Protein AF-A0A1U8KI63-F1 (afdb_monomer)

Secondary structure (DSSP, 8-state):
-HHHHHHHHHHHHHHHHHS--TTSS-HHHHHHHHHHHHHHHHHHHHHHHHHHHHHHHS-HHHHTS-HHHHHHHHHHHTHHHHHTTTTT-

Solvent-accessible surface area (backbone atoms only — not comparable to full-atom values): 5203 Å² total; per-residue (Å²): 108,74,67,55,54,52,50,55,50,52,51,52,51,57,49,54,77,67,51,83,66,69,84,79,52,61,63,67,62,52,52,52,53,49,50,51,53,49,53,53,53,47,61,71,49,39,46,59,54,49,37,50,50,51,31,71,73,42,59,75,76,52,50,72,47,59,62,69,59,52,43,51,48,39,45,72,76,51,30,75,64,47,45,53,65,73,78,89,115

Sequence (89 aa):
MALETESVSRDKLSLADTEIDWARLDKTIFHIIGAVLFTVQQALIHPTAVVKTRMQVADYRLAHMPGMVVFKDILRNDGIPGVFRGFGT

Radius of gyration: 26.08 Å; Cα contacts (8 Å, |Δi|>4): 36; chains: 1; bounding box: 49×44×62 Å

pLDDT: mean 88.52, std 9.26, range [61.97, 98.19]

Foldseek 3Di:
DVVVVVVVVVVVVVVVVVDDDPVPDPPVCVVVVVVVVVLVVCQVCQLVVLLCVCLVPDPPVSVPDDSVVSSVVQCVPVNPVSSCPPSPD

Structure (mmCIF, N/CA/C/O backbone):
data_AF-A0A1U8KI63-F1
#
_entry.id   AF-A0A1U8KI63-F1
#
loop_
_atom_site.group_PDB
_atom_site.id
_atom_site.type_symbol
_atom_site.label_atom_id
_atom_site.label_alt_id
_atom_site.label_comp_id
_atom_site.label_asym_id
_atom_site.label_entity_id
_atom_site.label_seq_id
_atom_site.pdbx_PDB_ins_code
_atom_site.Cartn_x
_atom_site.Cartn_y
_atom_site.Cartn_z
_atom_site.occupancy
_atom_site.B_iso_or_equiv
_atom_site.auth_seq_id
_atom_site.auth_comp_id
_atom_site.auth_asym_id
_atom_site.auth_atom_id
_atom_site.pdbx_PDB_model_num
ATOM 1 N N . MET A 1 1 ? 25.444 34.933 -43.233 1.00 61.97 1 MET A N 1
ATOM 2 C CA . MET A 1 1 ? 25.231 33.625 -43.883 1.00 61.97 1 MET A CA 1
ATOM 3 C C . MET A 1 1 ? 26.110 32.502 -43.316 1.00 61.97 1 MET A C 1
ATOM 5 O O . MET A 1 1 ? 25.539 31.595 -42.740 1.00 61.97 1 MET A O 1
ATOM 9 N N . ALA A 1 2 ? 27.454 32.540 -43.381 1.00 68.31 2 ALA A N 1
ATOM 10 C CA . ALA A 1 2 ? 28.304 31.453 -42.836 1.00 68.31 2 ALA A CA 1
ATOM 11 C C . ALA A 1 2 ? 28.270 31.312 -41.291 1.00 68.31 2 ALA A C 1
ATOM 13 O O . ALA A 1 2 ? 28.283 30.205 -40.757 1.00 68.31 2 ALA A O 1
ATOM 14 N N . LEU A 1 3 ? 28.164 32.435 -40.570 1.00 67.88 3 LEU A N 1
ATOM 15 C CA . LEU A 1 3 ? 28.010 32.452 -39.106 1.00 67.88 3 LEU A CA 1
ATOM 16 C C . LEU A 1 3 ? 26.659 31.878 -38.650 1.00 67.88 3 LEU A C 1
ATOM 18 O O . LEU A 1 3 ? 26.592 31.188 -37.641 1.00 67.88 3 LEU A O 1
ATOM 22 N N . GLU A 1 4 ? 25.599 32.113 -39.428 1.00 68.25 4 GLU A N 1
ATOM 23 C CA . GLU A 1 4 ? 24.253 31.589 -39.155 1.00 68.25 4 GLU A CA 1
ATOM 24 C C . GLU A 1 4 ? 24.184 30.076 -39.404 1.00 68.25 4 GLU A C 1
ATOM 26 O O . GLU A 1 4 ? 23.516 29.354 -38.671 1.00 68.25 4 GLU A O 1
ATOM 31 N N . THR A 1 5 ? 24.917 29.557 -40.395 1.00 70.12 5 THR A N 1
ATOM 32 C CA . THR A 1 5 ? 25.012 28.107 -40.624 1.00 70.12 5 THR A CA 1
ATOM 33 C C . THR A 1 5 ? 25.803 27.385 -39.532 1.00 70.12 5 THR A C 1
ATOM 35 O O . THR A 1 5 ? 25.474 26.247 -39.201 1.00 70.12 5 THR A O 1
ATOM 38 N N . GLU A 1 6 ? 26.810 28.035 -38.936 1.00 70.44 6 GLU A N 1
ATOM 39 C CA . GLU A 1 6 ? 27.573 27.462 -37.819 1.00 70.44 6 GLU A CA 1
ATOM 40 C C . GLU A 1 6 ? 26.761 27.470 -36.514 1.00 70.44 6 GLU A C 1
ATOM 42 O O . GLU A 1 6 ? 26.759 26.467 -35.795 1.00 70.44 6 GLU A O 1
ATOM 47 N N . SER A 1 7 ? 26.018 28.550 -36.233 1.00 71.94 7 SER A N 1
ATOM 48 C CA . SER A 1 7 ? 25.154 28.631 -35.046 1.00 71.94 7 SER A CA 1
ATOM 49 C C . SER A 1 7 ? 23.997 27.635 -35.114 1.00 71.94 7 SER A C 1
ATOM 51 O O . SER A 1 7 ? 23.781 26.885 -34.168 1.00 71.94 7 SER A O 1
ATOM 53 N N . VAL A 1 8 ? 23.320 27.536 -36.264 1.00 73.88 8 VAL A N 1
ATOM 54 C CA . VAL A 1 8 ? 22.218 26.580 -36.472 1.00 73.88 8 VAL A CA 1
ATOM 55 C C . VAL A 1 8 ? 22.705 25.129 -36.383 1.00 73.88 8 VAL A C 1
ATOM 57 O O . VAL A 1 8 ? 21.980 24.271 -35.887 1.00 73.88 8 VAL A O 1
ATOM 60 N N . SER A 1 9 ? 23.927 24.832 -36.833 1.00 77.44 9 SER A N 1
ATOM 61 C CA . SER A 1 9 ? 24.508 23.487 -36.719 1.00 77.44 9 SER A CA 1
ATOM 62 C C . SER A 1 9 ? 24.839 23.118 -35.266 1.00 77.44 9 SER A C 1
ATOM 64 O O . SER A 1 9 ? 24.503 22.020 -34.820 1.00 77.44 9 SER A O 1
ATOM 66 N N . ARG A 1 10 ? 25.425 24.050 -34.495 1.00 75.25 10 ARG A N 1
ATOM 67 C CA . ARG A 1 10 ? 25.685 23.856 -33.055 1.00 75.25 10 ARG A CA 1
ATOM 68 C C . ARG A 1 10 ? 24.399 23.676 -32.253 1.00 75.25 10 ARG A C 1
ATOM 70 O O . ARG A 1 10 ? 24.342 22.783 -31.413 1.00 75.25 10 ARG A O 1
ATOM 77 N N . ASP A 1 11 ? 23.367 24.462 -32.550 1.00 77.06 11 ASP A N 1
ATOM 78 C CA . ASP A 1 11 ? 22.067 24.337 -31.886 1.00 77.06 11 ASP A CA 1
ATOM 79 C C . ASP A 1 11 ? 21.398 22.999 -32.209 1.00 77.06 11 ASP A C 1
ATOM 81 O O . ASP A 1 11 ? 20.853 22.351 -31.320 1.00 77.06 11 ASP A O 1
ATOM 85 N N . LYS A 1 12 ? 21.495 22.519 -33.456 1.00 76.69 12 LYS A N 1
ATOM 86 C CA . LYS A 1 12 ? 20.975 21.193 -33.823 1.00 76.69 12 LYS A CA 1
ATOM 87 C C . LYS A 1 12 ? 21.704 20.047 -33.128 1.00 76.69 12 LYS A C 1
ATOM 89 O O . LYS A 1 12 ? 21.049 19.083 -32.748 1.00 76.69 12 LYS A O 1
ATOM 94 N N . LEU A 1 13 ? 23.020 20.151 -32.945 1.00 78.06 13 LEU A N 1
ATOM 95 C CA . LEU A 1 13 ? 23.795 19.156 -32.200 1.00 78.06 13 LEU A CA 1
ATOM 96 C C . LEU A 1 13 ? 23.408 19.158 -30.708 1.00 78.06 13 LEU A C 1
ATOM 98 O O . LEU A 1 13 ? 23.141 18.104 -30.144 1.00 78.06 13 LEU A O 1
ATOM 102 N N . SER A 1 14 ? 23.275 20.349 -30.112 1.00 79.31 14 SER A N 1
ATOM 103 C CA . SER A 1 14 ? 22.832 20.546 -28.722 1.00 79.31 14 SER A CA 1
ATOM 104 C C . SER A 1 14 ? 21.430 19.976 -28.458 1.00 79.31 14 SER A C 1
ATOM 106 O O . SER A 1 14 ? 21.185 19.314 -27.446 1.00 79.31 14 SER A O 1
ATOM 108 N N . LEU A 1 15 ? 20.499 20.182 -29.396 1.00 78.94 15 LEU A N 1
ATOM 109 C CA . LEU A 1 15 ? 19.142 19.644 -29.301 1.00 78.94 15 LEU A CA 1
ATOM 110 C C . LEU A 1 15 ? 19.101 18.125 -29.498 1.00 78.94 15 LEU A C 1
ATOM 112 O O . LEU A 1 15 ? 18.337 17.465 -28.801 1.00 78.94 15 LEU A O 1
ATOM 116 N N . ALA A 1 16 ? 19.936 17.572 -30.383 1.00 78.06 16 ALA A N 1
ATOM 117 C CA . ALA A 1 16 ? 20.036 16.129 -30.597 1.00 78.06 16 ALA A CA 1
ATOM 118 C C . ALA A 1 16 ? 20.594 15.393 -29.365 1.00 78.06 16 ALA A C 1
ATOM 120 O O . ALA A 1 16 ? 20.083 14.335 -29.011 1.00 78.06 16 ALA A O 1
ATOM 121 N N . ASP A 1 17 ? 21.572 15.974 -28.662 1.00 77.00 17 ASP A N 1
ATOM 122 C CA . ASP A 1 17 ? 22.083 15.422 -27.394 1.00 77.00 17 ASP A CA 1
ATOM 123 C C . ASP A 1 17 ? 21.036 15.467 -26.264 1.00 77.00 17 ASP A C 1
ATOM 125 O O . ASP A 1 17 ? 21.105 14.697 -25.305 1.00 77.00 17 ASP A O 1
ATOM 129 N N . THR A 1 18 ? 20.045 16.357 -26.381 1.00 81.69 18 THR A N 1
ATOM 130 C CA . THR A 1 18 ? 18.931 16.495 -25.428 1.00 81.69 18 THR A CA 1
ATOM 131 C C . THR A 1 18 ? 17.707 15.656 -25.835 1.00 81.69 18 THR A C 1
ATOM 133 O O . THR A 1 18 ? 16.765 15.500 -25.054 1.00 81.69 18 THR A O 1
ATOM 136 N N . GLU A 1 19 ? 17.692 15.099 -27.049 1.00 83.81 19 GLU A N 1
ATOM 137 C CA . GLU A 1 19 ? 16.572 14.320 -27.565 1.00 83.81 19 GLU A CA 1
ATOM 138 C C . GLU A 1 19 ? 16.556 12.921 -26.931 1.00 83.81 19 GLU A C 1
ATOM 140 O O . GLU A 1 19 ? 17.502 12.140 -27.026 1.00 83.81 19 GLU A O 1
ATOM 145 N N . ILE A 1 20 ? 15.459 12.591 -26.247 1.00 85.00 20 ILE A N 1
ATOM 146 C CA . ILE A 1 20 ? 15.305 11.287 -25.599 1.00 85.00 20 ILE A CA 1
ATOM 147 C C . ILE A 1 20 ? 15.051 10.220 -26.672 1.00 85.00 20 ILE A C 1
ATOM 149 O O . ILE A 1 20 ? 13.971 10.157 -27.260 1.00 85.00 20 ILE A O 1
ATOM 153 N N . ASP A 1 21 ? 16.022 9.329 -26.871 1.00 85.94 21 ASP A N 1
ATOM 154 C CA . ASP A 1 21 ? 15.886 8.167 -27.751 1.00 85.94 21 ASP A CA 1
ATOM 155 C C . ASP A 1 21 ? 15.089 7.030 -27.078 1.00 85.94 21 ASP A C 1
ATOM 157 O O . ASP A 1 21 ? 15.620 6.136 -26.408 1.00 85.94 21 ASP A O 1
ATOM 161 N N . TRP A 1 22 ? 13.774 7.045 -27.290 1.00 88.38 22 TRP A N 1
ATOM 162 C CA . TRP A 1 22 ? 12.842 6.024 -26.795 1.00 88.38 22 TRP A CA 1
ATOM 163 C C . TRP A 1 22 ? 13.009 4.641 -27.443 1.00 88.38 22 TRP A C 1
ATOM 165 O O . TRP A 1 22 ? 12.4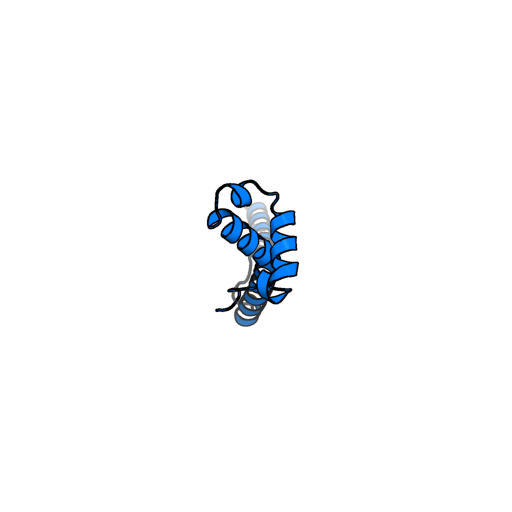68 3.648 -26.929 1.00 88.38 22 TRP A O 1
ATOM 175 N N . ALA A 1 23 ? 13.713 4.541 -28.575 1.00 88.50 23 ALA A N 1
ATOM 176 C CA . ALA A 1 23 ? 13.961 3.259 -29.230 1.00 88.50 23 ALA A CA 1
ATOM 177 C C . ALA A 1 23 ? 14.989 2.434 -28.446 1.00 88.50 23 ALA A C 1
ATOM 179 O O . ALA A 1 23 ? 14.870 1.209 -28.388 1.00 88.50 23 ALA A O 1
ATOM 180 N N . ARG A 1 24 ? 15.932 3.103 -27.771 1.00 87.81 24 ARG A N 1
ATOM 181 C CA . ARG A 1 24 ? 16.953 2.471 -26.919 1.00 87.81 24 ARG A CA 1
ATOM 182 C C . ARG A 1 24 ? 16.457 2.065 -25.533 1.00 87.81 24 ARG A C 1
ATOM 184 O O . ARG A 1 24 ? 17.146 1.314 -24.847 1.00 87.81 24 ARG A O 1
ATOM 191 N N . LEU A 1 25 ? 15.285 2.540 -25.113 1.00 90.25 25 LEU A N 1
ATOM 192 C CA . LEU A 1 25 ? 14.702 2.168 -23.828 1.00 90.25 25 LEU A CA 1
ATOM 193 C C . LEU A 1 25 ? 14.179 0.726 -23.864 1.00 90.25 25 LEU A C 1
ATOM 195 O O . LEU A 1 25 ? 13.271 0.402 -24.641 1.00 90.25 25 LEU A O 1
ATOM 199 N N . ASP A 1 26 ? 14.686 -0.108 -22.954 1.00 93.81 26 ASP A N 1
ATOM 200 C CA . ASP A 1 26 ? 14.104 -1.417 -22.667 1.00 93.81 26 ASP A CA 1
ATOM 201 C C . ASP A 1 26 ? 12.740 -1.232 -21.989 1.00 93.81 26 ASP A C 1
ATOM 203 O O . ASP A 1 26 ? 12.620 -0.934 -20.796 1.00 93.81 26 ASP A O 1
ATOM 207 N N . LYS A 1 27 ? 11.687 -1.393 -22.789 1.00 94.31 27 LYS A N 1
ATOM 208 C CA . LYS A 1 27 ? 10.303 -1.218 -22.349 1.00 94.31 27 LYS A CA 1
ATOM 209 C C . LYS A 1 27 ? 9.919 -2.279 -21.323 1.00 94.31 27 LYS A C 1
ATOM 211 O O . LYS A 1 27 ? 9.144 -1.978 -20.423 1.00 94.31 27 LYS A O 1
ATOM 216 N N . THR A 1 28 ? 10.455 -3.489 -21.415 1.00 95.56 28 THR A N 1
ATOM 217 C CA . THR A 1 28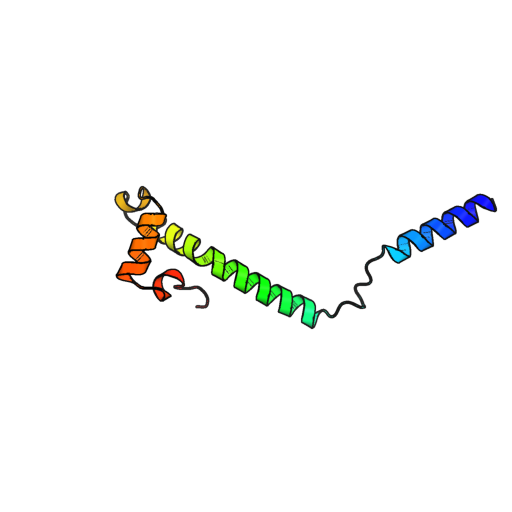 ? 10.116 -4.574 -20.490 1.00 95.56 28 THR A CA 1
ATOM 218 C C . THR A 1 28 ? 10.635 -4.250 -19.097 1.00 95.56 28 THR A C 1
ATOM 220 O O . THR A 1 28 ? 9.863 -4.245 -18.137 1.00 95.56 28 THR A O 1
ATOM 223 N N . ILE A 1 29 ? 11.916 -3.890 -18.992 1.00 94.31 29 ILE A N 1
ATOM 224 C CA . ILE A 1 29 ? 12.531 -3.510 -17.715 1.00 94.31 29 ILE A CA 1
ATOM 225 C C . ILE A 1 29 ? 11.839 -2.272 -17.137 1.00 94.31 29 ILE A C 1
ATOM 227 O O . ILE A 1 29 ? 11.514 -2.256 -15.950 1.00 94.31 29 ILE A O 1
ATOM 231 N N . PHE A 1 30 ? 11.551 -1.270 -17.972 1.00 94.94 30 PHE A N 1
ATOM 232 C CA . PHE A 1 30 ? 10.870 -0.050 -17.540 1.00 94.94 30 PHE A CA 1
ATOM 233 C C . PHE A 1 30 ? 9.516 -0.340 -16.873 1.00 94.94 30 PHE A C 1
ATOM 235 O O . PHE A 1 30 ? 9.266 0.116 -15.757 1.00 94.94 30 PHE A O 1
ATOM 242 N N . HIS A 1 31 ? 8.657 -1.136 -17.517 1.00 96.25 31 HIS A N 1
ATOM 243 C CA . HIS A 1 31 ? 7.330 -1.433 -16.976 1.00 96.25 31 HIS A CA 1
ATOM 244 C C . HIS A 1 31 ? 7.387 -2.375 -15.768 1.00 96.25 31 HIS A C 1
ATOM 246 O O . HIS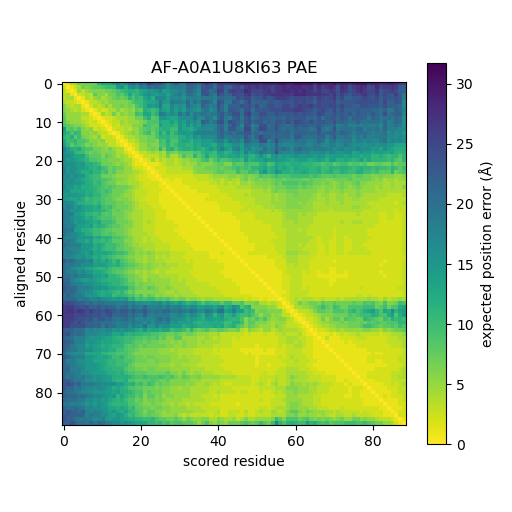 A 1 31 ? 6.611 -2.187 -14.835 1.00 96.25 31 HIS A O 1
ATOM 252 N N . ILE A 1 32 ? 8.307 -3.348 -15.737 1.00 97.88 32 ILE A N 1
ATOM 253 C CA . ILE A 1 32 ? 8.460 -4.253 -14.584 1.00 97.88 32 ILE A CA 1
ATOM 254 C C . ILE A 1 32 ? 8.935 -3.480 -13.355 1.00 97.88 32 ILE A C 1
ATOM 256 O O . ILE A 1 32 ? 8.330 -3.594 -12.290 1.00 97.88 32 ILE A O 1
ATOM 260 N N . ILE A 1 33 ? 9.984 -2.665 -13.494 1.00 97.38 33 ILE A N 1
ATOM 261 C CA . ILE A 1 33 ? 10.482 -1.838 -12.389 1.00 97.38 33 ILE A CA 1
ATOM 262 C C . ILE A 1 33 ? 9.393 -0.861 -11.941 1.00 97.38 33 ILE A C 1
ATOM 264 O O . ILE A 1 33 ? 9.142 -0.740 -10.743 1.00 97.38 33 ILE A O 1
ATOM 268 N N . GLY A 1 34 ? 8.703 -0.217 -12.887 1.00 97.31 34 GLY A N 1
ATOM 269 C CA . GLY A 1 34 ? 7.583 0.672 -12.589 1.00 97.31 34 GLY A CA 1
ATOM 270 C C . GLY A 1 34 ? 6.470 -0.026 -11.803 1.00 97.31 34 GLY A C 1
ATOM 271 O O . GLY A 1 34 ? 6.024 0.499 -10.784 1.00 97.31 34 GLY A O 1
ATOM 272 N N . ALA A 1 35 ? 6.070 -1.229 -12.219 1.00 97.62 35 ALA A N 1
ATOM 273 C CA . ALA A 1 35 ? 5.058 -2.022 -11.528 1.00 97.62 35 ALA A CA 1
ATOM 274 C C . ALA A 1 35 ? 5.501 -2.398 -10.107 1.00 97.62 35 ALA A C 1
ATOM 276 O O . ALA A 1 35 ? 4.738 -2.196 -9.166 1.00 97.62 35 ALA A O 1
ATOM 277 N N . VAL A 1 36 ? 6.741 -2.867 -9.925 1.00 98.00 36 VAL A N 1
ATOM 278 C CA . VAL A 1 36 ? 7.279 -3.217 -8.599 1.00 98.00 36 VAL A CA 1
ATOM 279 C C . VAL A 1 36 ? 7.307 -2.000 -7.677 1.00 98.00 36 VAL A C 1
ATOM 281 O O . VAL A 1 36 ? 6.810 -2.075 -6.552 1.00 98.00 36 VAL A O 1
ATOM 284 N N . LEU A 1 37 ? 7.841 -0.870 -8.146 1.00 98.19 37 LEU A N 1
ATOM 285 C CA . LEU A 1 37 ? 7.892 0.366 -7.364 1.00 98.19 37 LEU A CA 1
ATOM 286 C C . LEU A 1 37 ? 6.490 0.845 -6.984 1.00 98.19 37 LEU A C 1
ATOM 288 O O . LEU A 1 37 ? 6.257 1.214 -5.833 1.00 98.19 37 LEU A O 1
ATOM 292 N N . PHE A 1 38 ? 5.546 0.792 -7.925 1.00 96.94 38 PHE A N 1
ATOM 293 C CA . PHE A 1 38 ? 4.162 1.167 -7.671 1.00 96.94 38 PHE A CA 1
ATOM 294 C C . PHE A 1 38 ? 3.502 0.242 -6.643 1.00 96.94 38 PHE A C 1
ATOM 296 O O . PHE A 1 38 ? 2.878 0.722 -5.701 1.00 96.94 38 PHE A O 1
ATOM 303 N N . THR A 1 39 ? 3.679 -1.075 -6.756 1.00 97.19 39 THR A N 1
ATOM 304 C CA . THR A 1 39 ? 3.147 -2.030 -5.776 1.00 97.19 39 THR A CA 1
ATOM 305 C C . THR A 1 39 ? 3.740 -1.803 -4.387 1.00 97.19 39 THR A C 1
ATOM 307 O O . THR A 1 39 ? 2.994 -1.797 -3.410 1.00 97.19 39 THR A O 1
ATOM 310 N N . VAL A 1 40 ? 5.049 -1.562 -4.274 1.00 97.56 40 VAL A N 1
ATOM 311 C CA . VAL A 1 40 ? 5.692 -1.252 -2.984 1.00 97.56 40 VAL A CA 1
ATOM 312 C C . VAL A 1 40 ? 5.127 0.039 -2.394 1.00 97.56 40 VAL A C 1
ATOM 314 O O . VAL A 1 40 ? 4.734 0.058 -1.228 1.00 97.56 40 VAL A O 1
ATOM 317 N N . GLN A 1 41 ? 5.017 1.098 -3.198 1.00 97.88 41 GLN A N 1
ATOM 318 C CA . GLN A 1 41 ? 4.412 2.361 -2.777 1.00 97.88 41 GLN A CA 1
ATOM 319 C C . GLN A 1 41 ? 2.981 2.156 -2.260 1.00 97.88 41 GLN A C 1
ATOM 321 O O . GLN A 1 41 ? 2.619 2.668 -1.199 1.00 97.88 41 GLN A O 1
ATOM 326 N N . GLN A 1 42 ? 2.177 1.373 -2.980 1.00 96.38 42 GLN A N 1
ATOM 327 C CA . GLN A 1 42 ? 0.809 1.071 -2.572 1.00 96.38 42 GLN A CA 1
ATOM 328 C C . GLN A 1 42 ? 0.768 0.248 -1.286 1.00 96.38 42 GLN A C 1
ATOM 330 O O . GLN A 1 42 ? -0.065 0.531 -0.429 1.00 96.38 42 GLN A O 1
ATOM 335 N N . ALA A 1 43 ? 1.681 -0.706 -1.097 1.00 95.88 43 ALA A N 1
ATOM 336 C CA . ALA A 1 43 ? 1.768 -1.483 0.138 1.00 95.88 43 ALA A CA 1
ATOM 337 C C . ALA A 1 43 ? 2.057 -0.585 1.349 1.00 95.88 43 ALA A C 1
ATOM 339 O O . ALA A 1 43 ? 1.467 -0.771 2.411 1.00 95.88 43 ALA A O 1
ATOM 340 N N . LEU A 1 44 ? 2.915 0.428 1.188 1.00 96.31 44 LEU A N 1
ATOM 341 C CA . LEU A 1 44 ? 3.219 1.392 2.249 1.00 96.31 44 LEU A CA 1
ATOM 342 C C . LEU A 1 44 ? 2.019 2.285 2.595 1.00 96.31 44 LEU A C 1
ATOM 344 O O . LEU A 1 44 ? 1.821 2.624 3.762 1.00 96.31 44 LEU A O 1
ATOM 348 N N . ILE A 1 45 ? 1.208 2.656 1.601 1.00 96.31 45 ILE A N 1
ATOM 349 C CA . ILE A 1 45 ? 0.023 3.503 1.802 1.00 96.31 45 ILE A CA 1
ATOM 350 C C . ILE A 1 45 ? -1.176 2.699 2.325 1.00 96.31 45 ILE A C 1
ATOM 352 O O . ILE A 1 45 ? -1.970 3.231 3.107 1.00 96.31 45 ILE A O 1
ATOM 356 N N . HIS A 1 46 ? -1.316 1.427 1.944 1.00 96.25 46 HIS A N 1
ATOM 357 C CA . HIS A 1 46 ? -2.491 0.590 2.228 1.00 96.25 46 HIS A CA 1
ATOM 358 C C . HIS A 1 46 ? -2.968 0.584 3.694 1.00 96.25 46 HIS A C 1
ATOM 360 O O . HIS A 1 46 ? -4.177 0.725 3.902 1.00 96.25 46 HIS A O 1
ATOM 366 N N . PRO A 1 47 ? -2.094 0.541 4.725 1.00 95.44 47 PRO A N 1
ATOM 367 C CA . PRO A 1 47 ? -2.511 0.657 6.124 1.00 95.44 47 PRO A CA 1
ATOM 368 C C . PRO A 1 47 ? -3.426 1.857 6.398 1.00 95.44 47 PRO A C 1
ATOM 370 O O . PRO A 1 47 ? -4.404 1.760 7.141 1.00 95.44 47 PRO A O 1
ATOM 373 N N . THR A 1 48 ? -3.137 2.997 5.766 1.00 95.81 48 THR A N 1
ATOM 374 C CA . THR A 1 48 ? -3.927 4.223 5.928 1.00 95.81 48 THR A CA 1
ATOM 375 C C . THR A 1 48 ? -5.296 4.111 5.259 1.00 95.81 48 THR A C 1
ATOM 377 O O . THR A 1 48 ? -6.285 4.601 5.805 1.00 95.81 48 THR A O 1
ATOM 380 N N . ALA A 1 49 ? -5.386 3.408 4.125 1.00 95.19 49 ALA A N 1
ATOM 381 C CA . ALA A 1 49 ? -6.645 3.139 3.437 1.00 95.19 49 ALA A CA 1
ATOM 382 C C . ALA A 1 49 ? -7.548 2.210 4.263 1.00 95.19 49 ALA A C 1
ATOM 384 O O . ALA A 1 49 ? -8.749 2.466 4.381 1.00 95.19 49 ALA A O 1
ATOM 385 N N . VAL A 1 50 ? -6.981 1.186 4.908 1.00 95.62 50 VAL A N 1
ATOM 386 C CA . VAL A 1 50 ? -7.729 0.293 5.812 1.00 95.62 50 VAL A CA 1
ATOM 387 C C . VAL A 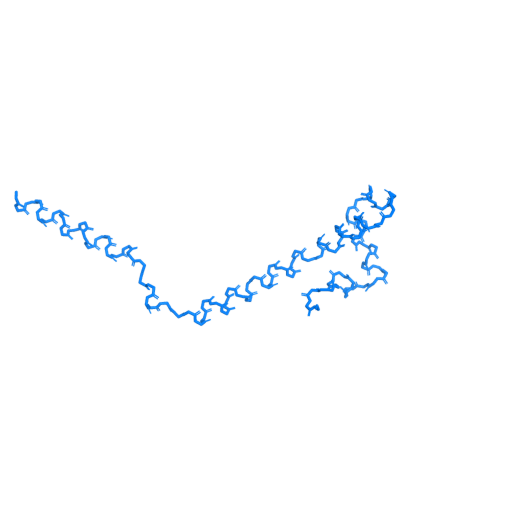1 50 ? -8.264 1.055 7.024 1.00 95.62 50 VAL A C 1
ATOM 389 O O . VAL A 1 50 ? -9.444 0.942 7.353 1.00 95.62 50 VAL A O 1
ATOM 392 N N . VAL A 1 51 ? -7.435 1.884 7.664 1.00 95.38 51 VAL A N 1
ATOM 393 C CA . VAL A 1 51 ? -7.880 2.731 8.785 1.00 95.38 51 VAL A CA 1
ATOM 394 C C . VAL A 1 51 ? -9.008 3.661 8.342 1.00 95.38 51 VAL A C 1
ATOM 396 O O . VAL A 1 51 ? -10.056 3.714 8.988 1.00 95.38 51 VAL A O 1
ATOM 399 N N . LYS A 1 52 ? -8.826 4.349 7.210 1.00 93.50 52 LYS A N 1
ATOM 400 C CA . LYS A 1 52 ? -9.819 5.272 6.654 1.00 93.50 52 LYS A CA 1
ATOM 401 C C . LYS A 1 52 ? -11.148 4.573 6.382 1.00 93.50 52 LYS A C 1
ATOM 403 O O . LYS A 1 52 ? -12.187 5.070 6.802 1.00 93.50 52 LYS A O 1
ATOM 408 N N . THR A 1 53 ? -11.128 3.428 5.706 1.00 94.25 53 THR 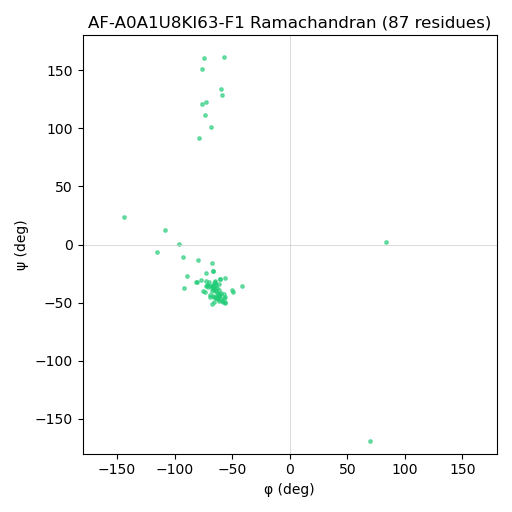A N 1
ATOM 409 C CA . THR A 1 53 ? -12.357 2.694 5.370 1.00 94.25 53 THR A CA 1
ATOM 410 C C . THR A 1 53 ? -13.066 2.162 6.614 1.00 94.25 53 THR A C 1
ATOM 412 O O . THR A 1 53 ? -14.287 2.270 6.693 1.00 94.25 53 THR A O 1
ATOM 415 N N . ARG A 1 54 ? -12.339 1.701 7.642 1.00 91.56 54 ARG A N 1
ATOM 416 C CA . ARG A 1 54 ? -12.966 1.336 8.926 1.00 91.56 54 ARG A CA 1
ATOM 417 C C . ARG A 1 54 ? -13.643 2.512 9.607 1.00 91.56 54 ARG A C 1
ATOM 419 O O . ARG A 1 54 ? -14.758 2.364 10.088 1.00 91.56 54 ARG A O 1
ATOM 426 N N . MET A 1 55 ? -12.996 3.673 9.626 1.00 93.31 55 MET A N 1
ATOM 427 C CA . MET A 1 55 ? -13.586 4.882 10.205 1.00 93.31 55 MET A CA 1
ATOM 428 C C . MET A 1 55 ? -14.825 5.353 9.437 1.00 93.31 55 MET A C 1
ATOM 430 O O . MET A 1 55 ? -15.733 5.900 10.049 1.00 93.31 55 MET A O 1
ATOM 434 N N . GLN A 1 56 ? -14.868 5.141 8.118 1.00 92.44 56 GLN A N 1
ATOM 435 C CA . GLN A 1 56 ? -15.998 5.531 7.267 1.00 92.44 56 GLN A CA 1
ATOM 436 C C . GLN A 1 56 ? -17.205 4.593 7.372 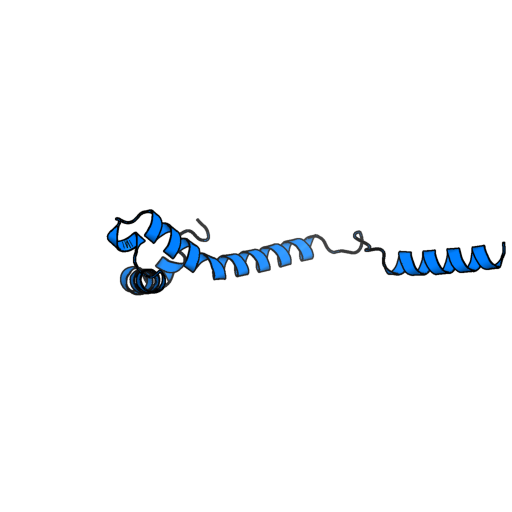1.00 92.44 56 GLN A C 1
ATOM 438 O O . GLN A 1 56 ? -18.329 5.041 7.173 1.00 92.44 56 GLN A O 1
ATOM 443 N N . VAL A 1 57 ? -16.978 3.306 7.649 1.00 91.31 57 VAL A N 1
ATOM 444 C CA . VAL A 1 57 ? -18.050 2.302 7.779 1.00 91.31 57 VAL A CA 1
ATOM 445 C C . VAL A 1 57 ? -18.580 2.213 9.213 1.00 91.31 57 VAL A C 1
ATOM 447 O O . VAL A 1 57 ? -19.727 1.829 9.420 1.00 91.31 57 VAL A O 1
ATOM 450 N N . ALA A 1 58 ? -17.756 2.537 10.208 1.00 85.50 58 ALA A N 1
ATOM 451 C CA . ALA A 1 58 ? -18.131 2.422 11.609 1.00 85.50 58 ALA A CA 1
ATOM 452 C C . ALA A 1 58 ? -19.107 3.518 12.073 1.00 85.50 58 ALA A C 1
ATOM 454 O O . ALA A 1 58 ? -19.189 4.601 11.495 1.00 85.50 58 ALA A O 1
ATOM 455 N N . ASP A 1 59 ? -19.798 3.246 13.184 1.00 81.00 59 ASP A N 1
ATOM 456 C CA . ASP A 1 59 ? -20.689 4.208 13.835 1.00 81.00 59 ASP A CA 1
ATOM 457 C C . ASP A 1 59 ? -19.969 5.512 14.218 1.00 81.00 59 ASP A C 1
ATOM 459 O O . ASP A 1 59 ? -18.746 5.557 14.395 1.00 81.00 59 ASP A O 1
ATOM 463 N N . TYR A 1 60 ? -20.759 6.570 14.447 1.00 75.88 60 TYR A N 1
ATOM 464 C CA . TYR A 1 60 ? -20.316 7.941 14.756 1.00 75.88 60 TYR A CA 1
ATOM 465 C C . TYR A 1 60 ? -19.133 8.024 15.737 1.00 75.88 60 TYR A C 1
ATOM 467 O O . TYR A 1 60 ? -18.251 8.877 15.606 1.00 75.88 60 TYR A O 1
ATOM 475 N N . ARG A 1 61 ? -19.098 7.118 16.720 1.00 74.25 61 ARG A N 1
ATOM 476 C CA . ARG A 1 61 ? -18.083 7.071 17.771 1.00 74.25 61 ARG A CA 1
ATOM 477 C C . ARG A 1 61 ? -16.691 6.699 17.255 1.00 74.25 61 ARG A C 1
ATOM 479 O O . ARG A 1 61 ? -15.723 7.255 17.757 1.00 74.25 61 ARG A O 1
ATOM 486 N N . LEU A 1 62 ? -16.578 5.791 16.282 1.00 74.94 62 LEU A N 1
ATOM 487 C CA . LEU A 1 62 ? -15.293 5.415 15.673 1.00 74.94 62 LEU A CA 1
ATOM 488 C C . LEU A 1 62 ? -14.861 6.427 14.604 1.00 74.94 62 LEU A C 1
ATOM 490 O O . LEU A 1 62 ? -13.667 6.677 14.454 1.00 74.94 62 LEU A O 1
ATOM 494 N N . ALA A 1 63 ? -15.821 7.043 13.908 1.00 77.81 63 ALA A N 1
ATOM 495 C CA . ALA A 1 63 ? -15.556 8.059 12.888 1.00 77.81 63 ALA A CA 1
ATOM 496 C C . ALA A 1 63 ? -14.814 9.294 13.443 1.00 77.81 63 ALA A C 1
ATOM 498 O O . ALA A 1 63 ? -14.030 9.912 12.728 1.00 77.81 63 ALA A O 1
ATOM 499 N N . HIS A 1 64 ? -15.020 9.622 14.725 1.00 82.94 64 HIS A N 1
ATOM 500 C CA . HIS A 1 64 ? -14.370 10.752 15.406 1.00 82.94 64 HIS A CA 1
ATOM 501 C C . HIS A 1 64 ? -13.120 10.363 16.212 1.00 82.94 64 HIS A C 1
ATOM 503 O O . HIS A 1 64 ? -12.501 11.224 16.839 1.00 82.94 64 HIS A O 1
ATOM 509 N N . MET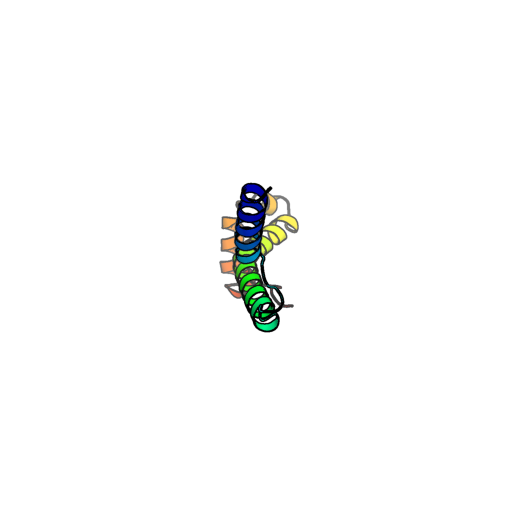 A 1 65 ? -12.730 9.083 16.230 1.00 88.25 65 MET A N 1
ATOM 510 C CA . MET A 1 65 ? -11.507 8.665 16.916 1.00 88.25 65 MET A CA 1
ATOM 511 C C . MET A 1 65 ? -10.259 9.039 16.108 1.00 88.25 65 MET A C 1
ATOM 513 O O . MET A 1 65 ? -10.289 9.040 14.878 1.00 88.25 65 MET A O 1
ATOM 517 N N . PRO A 1 66 ? -9.115 9.294 16.767 1.00 93.00 66 PRO A N 1
ATOM 518 C CA . PRO A 1 66 ? -7.855 9.465 16.060 1.00 93.00 66 PRO A CA 1
ATOM 519 C C . PRO A 1 66 ? -7.515 8.202 15.259 1.00 93.00 66 PRO A C 1
ATOM 521 O O . PRO A 1 66 ? -7.547 7.097 15.804 1.00 93.00 66 PRO A O 1
ATOM 524 N N . GLY A 1 67 ? -7.101 8.347 13.997 1.00 92.50 67 GLY A N 1
ATOM 525 C CA . GLY A 1 67 ? -6.781 7.199 13.134 1.00 92.50 67 GLY A CA 1
ATOM 526 C C . GLY A 1 67 ? -5.711 6.261 13.711 1.00 92.50 67 GLY A C 1
ATOM 527 O O . GLY A 1 67 ? -5.766 5.054 13.504 1.00 92.50 67 GLY A O 1
ATOM 528 N N . MET A 1 68 ? -4.787 6.780 14.528 1.00 95.44 68 MET A N 1
ATOM 529 C CA . MET A 1 68 ? -3.787 5.970 15.238 1.00 95.44 68 MET A CA 1
ATOM 530 C C . MET A 1 68 ? -4.406 5.021 16.280 1.00 95.44 68 MET A C 1
ATOM 532 O O . MET A 1 68 ? -3.872 3.942 16.529 1.00 95.44 68 MET A O 1
ATOM 536 N N . VAL A 1 69 ? -5.530 5.402 16.895 1.00 94.69 69 VAL A N 1
ATOM 537 C CA . VAL A 1 69 ? -6.267 4.535 17.829 1.00 94.69 69 VAL A CA 1
ATOM 538 C C . VAL A 1 69 ? -6.904 3.383 17.061 1.00 94.69 69 VAL A C 1
ATOM 540 O O . VAL A 1 69 ? -6.745 2.233 17.456 1.00 94.69 69 VAL A O 1
ATOM 543 N N . VAL A 1 70 ? -7.533 3.681 15.923 1.00 94.06 70 VAL A N 1
ATOM 544 C CA . VAL A 1 70 ? -8.129 2.669 15.038 1.00 94.06 70 VAL A CA 1
ATOM 545 C C . VAL A 1 70 ? -7.057 1.739 14.465 1.00 94.06 70 VAL A C 1
ATOM 547 O O . VAL A 1 70 ? -7.247 0.530 14.437 1.00 94.06 70 VAL A O 1
ATOM 550 N N . PHE A 1 71 ? -5.890 2.263 14.084 1.00 95.75 71 PHE A N 1
ATOM 551 C CA . PHE A 1 71 ? -4.754 1.448 13.645 1.00 95.75 71 PHE A CA 1
ATOM 552 C C . PHE A 1 71 ? -4.282 0.462 14.724 1.00 95.75 71 PHE A C 1
ATOM 554 O O . PHE A 1 71 ? -4.094 -0.723 14.446 1.00 95.75 71 PHE A O 1
ATOM 561 N N . LYS A 1 72 ? -4.123 0.932 15.969 1.00 95.62 72 LYS A N 1
ATOM 562 C CA . LYS A 1 72 ? -3.761 0.069 17.106 1.00 95.62 72 LYS A CA 1
ATOM 563 C C . LYS A 1 72 ? -4.834 -0.979 17.392 1.00 95.62 72 LYS A C 1
ATOM 565 O O . LYS A 1 72 ? -4.488 -2.105 17.736 1.00 95.62 72 LYS A O 1
ATOM 570 N N . ASP A 1 73 ? -6.104 -0.616 17.248 1.00 94.12 73 ASP A N 1
ATOM 571 C CA . ASP A 1 73 ? -7.228 -1.537 17.408 1.00 94.12 73 ASP A CA 1
ATOM 572 C C . ASP A 1 73 ? -7.201 -2.651 16.349 1.00 94.12 73 ASP A C 1
ATOM 574 O O . ASP A 1 73 ? -7.257 -3.827 16.703 1.00 94.12 73 ASP A O 1
ATOM 578 N N . ILE A 1 74 ? -6.974 -2.305 15.074 1.00 94.50 74 ILE A N 1
ATOM 579 C CA . ILE A 1 74 ? -6.781 -3.283 13.988 1.00 94.50 74 ILE A CA 1
ATOM 580 C C . ILE A 1 74 ? -5.62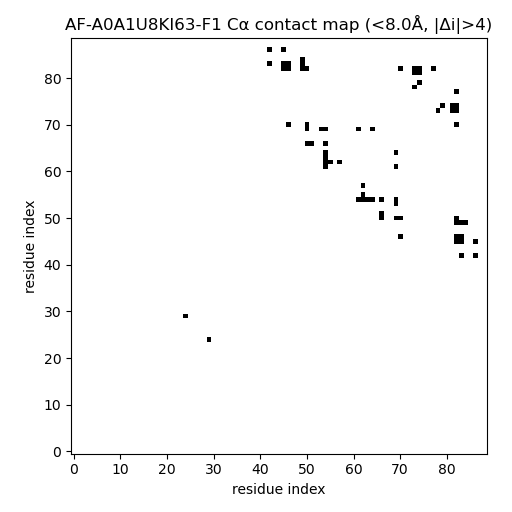6 -4.229 14.323 1.00 94.50 74 ILE A C 1
ATOM 582 O O . ILE A 1 74 ? -5.779 -5.445 14.244 1.00 94.50 74 ILE A O 1
ATOM 586 N N . LEU A 1 75 ? -4.473 -3.692 14.729 1.00 95.88 75 LEU A N 1
ATOM 587 C CA . LEU A 1 75 ? -3.299 -4.513 15.019 1.00 95.88 75 LEU A CA 1
ATOM 588 C C . LEU A 1 75 ? -3.521 -5.444 16.221 1.00 95.88 75 LEU A C 1
ATOM 590 O O . LEU A 1 75 ? -3.001 -6.557 16.236 1.00 95.88 75 LEU A O 1
ATOM 594 N N . ARG A 1 76 ? -4.293 -5.003 17.221 1.00 95.94 76 ARG A N 1
ATOM 595 C CA . ARG A 1 76 ? -4.604 -5.795 18.415 1.00 95.94 76 ARG A CA 1
ATOM 596 C C . ARG A 1 76 ? -5.627 -6.897 18.138 1.00 95.94 76 ARG A C 1
ATOM 598 O O . ARG A 1 76 ? -5.474 -7.987 18.679 1.00 95.94 76 ARG A O 1
ATOM 605 N N . ASN A 1 77 ? -6.651 -6.606 17.339 1.00 95.25 77 ASN A N 1
ATOM 606 C CA . ASN A 1 77 ? -7.785 -7.509 17.133 1.00 95.25 77 ASN A CA 1
ATOM 607 C C . ASN A 1 77 ? -7.584 -8.438 15.926 1.00 95.25 77 ASN A C 1
ATOM 609 O O . ASN A 1 77 ? -7.941 -9.610 15.994 1.00 95.25 77 ASN A O 1
ATOM 613 N N . ASP A 1 78 ? -6.974 -7.936 14.848 1.00 94.06 78 ASP A N 1
ATOM 614 C CA . ASP A 1 78 ? -6.826 -8.646 13.567 1.00 94.06 78 ASP A CA 1
ATOM 615 C C . ASP A 1 78 ? -5.362 -8.953 13.203 1.00 94.06 78 ASP A C 1
ATOM 617 O O . ASP A 1 78 ? -5.083 -9.631 12.209 1.00 94.06 78 ASP A O 1
ATOM 621 N N . GLY A 1 79 ? -4.408 -8.446 13.989 1.00 94.38 79 GLY A N 1
ATOM 622 C CA . GLY A 1 79 ? -2.980 -8.640 13.760 1.00 94.38 79 GLY A CA 1
ATOM 623 C C . GLY A 1 79 ? -2.439 -7.900 12.533 1.00 94.38 79 GLY A C 1
ATOM 624 O O . GLY A 1 79 ? -3.095 -7.059 11.915 1.00 94.38 79 GLY A O 1
ATOM 625 N N . ILE A 1 80 ? -1.202 -8.240 12.162 1.00 93.88 80 ILE A N 1
ATOM 626 C CA . ILE A 1 80 ? -0.521 -7.687 10.979 1.00 93.88 80 ILE A CA 1
ATOM 627 C C . ILE A 1 80 ? -1.323 -7.935 9.684 1.00 93.88 80 ILE A C 1
ATOM 629 O O . ILE A 1 80 ? -1.465 -6.991 8.904 1.00 93.88 80 ILE A O 1
ATOM 633 N N . PRO A 1 81 ? -1.918 -9.125 9.441 1.00 93.62 81 PRO A N 1
ATOM 634 C CA . PRO A 1 81 ? -2.729 -9.349 8.242 1.00 93.62 81 PRO A CA 1
ATOM 635 C C . PRO A 1 81 ? -3.949 -8.424 8.150 1.00 93.62 81 PRO A C 1
ATOM 637 O O . PRO A 1 81 ? -4.360 -8.061 7.049 1.00 93.62 81 PRO A O 1
ATOM 640 N N . GLY A 1 82 ? -4.506 -7.993 9.288 1.00 93.12 82 GLY A N 1
ATOM 641 C CA . GLY A 1 82 ? -5.633 -7.060 9.334 1.00 93.12 82 GLY A CA 1
ATOM 642 C C . GLY A 1 82 ? -5.329 -5.702 8.702 1.00 93.12 82 GLY A C 1
ATOM 643 O O . GLY A 1 82 ? -6.200 -5.116 8.060 1.00 93.12 82 GLY A O 1
ATOM 644 N N . VAL A 1 83 ? -4.084 -5.236 8.820 1.00 94.75 83 VAL A N 1
ATOM 645 C CA . VAL A 1 83 ? -3.605 -3.972 8.239 1.00 94.75 83 VAL A CA 1
ATOM 646 C C . VAL A 1 83 ? -3.450 -4.059 6.714 1.00 94.75 83 VAL A C 1
ATOM 648 O O . VAL A 1 83 ? -3.558 -3.046 6.030 1.00 94.75 83 VAL A O 1
ATOM 651 N N . PHE A 1 84 ? -3.250 -5.265 6.176 1.00 95.19 84 PHE A N 1
ATOM 652 C CA . PHE A 1 84 ? -3.064 -5.534 4.743 1.00 95.19 84 PHE A CA 1
ATOM 653 C C . PHE A 1 84 ? -4.259 -6.229 4.085 1.00 95.19 84 PHE A C 1
ATOM 655 O O . PHE A 1 84 ? -4.175 -6.701 2.949 1.00 95.19 84 PHE A O 1
ATOM 662 N N . ARG A 1 85 ? -5.399 -6.289 4.779 1.00 93.38 85 ARG A N 1
ATOM 663 C CA . ARG A 1 85 ? -6.595 -6.964 4.275 1.00 93.38 85 ARG A CA 1
ATOM 664 C C . ARG A 1 85 ? -7.031 -6.337 2.947 1.00 93.38 85 ARG A C 1
ATOM 666 O O . ARG A 1 85 ? -7.170 -5.119 2.856 1.00 93.38 85 ARG A O 1
ATOM 673 N N . GLY A 1 86 ? -7.231 -7.175 1.930 1.00 91.06 86 GLY A N 1
ATOM 674 C CA . GLY A 1 86 ? -7.686 -6.752 0.603 1.00 91.06 86 GLY A CA 1
ATOM 675 C C . GLY A 1 86 ? -6.601 -6.249 -0.357 1.00 91.06 86 GLY A C 1
ATOM 676 O O . GLY A 1 86 ? -6.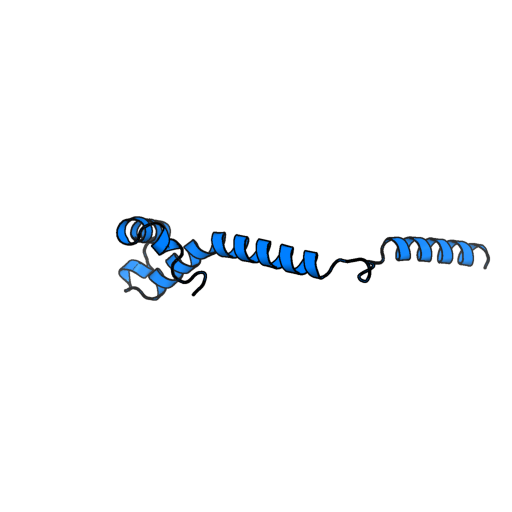937 -5.832 -1.454 1.00 91.06 86 GLY A O 1
ATOM 677 N N . PHE A 1 87 ? -5.314 -6.257 0.018 1.00 91.56 87 PHE A N 1
ATOM 678 C CA . PHE A 1 87 ? -4.252 -5.653 -0.807 1.00 91.56 87 PHE A CA 1
ATOM 679 C C . PHE A 1 87 ? -3.995 -6.365 -2.155 1.00 91.56 87 PHE A C 1
ATOM 681 O O . PHE A 1 87 ? -3.471 -5.756 -3.081 1.00 91.56 87 PHE A O 1
ATOM 688 N N . GLY A 1 88 ? -4.361 -7.643 -2.283 1.00 85.94 88 GLY A N 1
ATOM 689 C CA . GLY A 1 88 ? -4.119 -8.449 -3.489 1.00 85.94 88 GLY A CA 1
ATOM 690 C C . GLY A 1 88 ? -5.235 -9.445 -3.807 1.00 85.94 88 GLY A C 1
ATOM 691 O O . GLY A 1 88 ? -4.968 -10.474 -4.421 1.00 85.94 88 GLY A O 1
ATOM 692 N N . THR A 1 89 ? -6.448 -9.167 -3.328 1.00 78.25 89 THR A N 1
ATOM 693 C CA . THR A 1 89 ? -7.669 -9.959 -3.560 1.00 78.25 89 THR A CA 1
ATOM 694 C C . THR A 1 89 ? -8.663 -9.130 -4.346 1.00 78.25 89 THR A C 1
ATOM 696 O O . THR A 1 89 ? -9.241 -9.664 -5.310 1.00 78.25 89 THR A O 1
#

Mean predicted aligned error: 8.6 Å